Protein AF-G4QK78-F1 (afdb_monomer_lite)

Organism: Glaciecola nitratireducens (strain JCM 12485 / KCTC 12276 / FR1064) (NCBI:txid1085623)

pLDDT: mean 85.71, std 8.25, range [59.81, 94.81]

Structure (mmCIF, N/CA/C/O backbone):
data_AF-G4QK78-F1
#
_entry.id   AF-G4QK78-F1
#
loop_
_atom_site.group_PDB
_atom_site.id
_atom_site.type_symbol
_atom_site.label_atom_id
_atom_site.label_alt_id
_atom_site.label_comp_id
_atom_site.label_asym_id
_atom_site.label_entity_id
_atom_site.label_seq_id
_atom_site.pdbx_PDB_ins_code
_atom_site.Cartn_x
_atom_site.Cartn_y
_atom_site.Cartn_z
_atom_site.occupancy
_atom_site.B_iso_or_equiv
_atom_site.auth_seq_id
_atom_site.auth_comp_id
_atom_site.auth_asym_id
_atom_site.auth_atom_id
_atom_site.pdbx_PDB_model_num
ATOM 1 N N . MET A 1 1 ? -12.450 -14.288 46.111 1.00 59.91 1 MET A N 1
ATOM 2 C CA . MET A 1 1 ? -11.897 -12.997 45.631 1.00 59.91 1 MET A CA 1
ATOM 3 C C . MET A 1 1 ? -10.931 -13.191 44.460 1.00 59.91 1 MET A C 1
ATOM 5 O O . MET A 1 1 ? -11.196 -12.607 43.418 1.00 59.91 1 MET A O 1
ATOM 9 N N . LEU A 1 2 ? -9.935 -14.088 44.560 1.00 66.62 2 LEU A N 1
ATOM 10 C CA . LEU A 1 2 ? -8.994 -14.424 43.469 1.00 66.62 2 LEU A CA 1
ATOM 11 C C . LEU A 1 2 ? -9.664 -14.757 42.119 1.00 66.62 2 LEU A C 1
ATOM 13 O O . LEU A 1 2 ? -9.308 -14.191 41.093 1.00 66.62 2 LEU A O 1
ATOM 17 N N . GLN A 1 3 ? -10.681 -15.625 42.109 1.00 73.62 3 GLN A N 1
ATOM 18 C CA . GLN A 1 3 ? -11.352 -16.073 40.877 1.00 73.62 3 GLN A CA 1
ATOM 19 C C . GLN A 1 3 ? -11.989 -14.923 40.074 1.00 73.62 3 GLN A C 1
ATOM 21 O O . GLN A 1 3 ? -11.946 -14.919 38.849 1.00 73.62 3 GLN A O 1
ATOM 26 N N . LYS A 1 4 ? -12.530 -13.906 40.758 1.00 76.50 4 LYS A N 1
ATOM 27 C CA . LYS A 1 4 ? -13.154 -12.738 40.115 1.00 76.50 4 LYS A CA 1
ATOM 28 C C . LYS A 1 4 ? -12.100 -11.824 39.472 1.00 76.50 4 LYS A C 1
ATOM 30 O O . LYS A 1 4 ? -12.35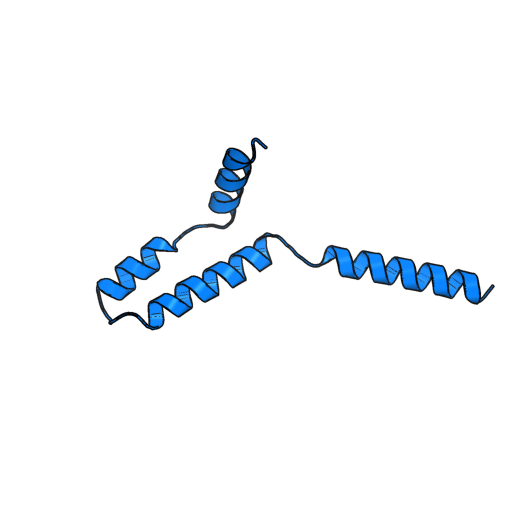3 -11.265 38.411 1.00 76.50 4 LYS A O 1
ATOM 35 N N . GLN A 1 5 ? -10.914 -11.723 40.081 1.00 78.50 5 GLN A N 1
ATOM 36 C CA . GLN A 1 5 ? -9.775 -10.971 39.540 1.00 78.50 5 GLN A CA 1
ATOM 37 C C . GLN A 1 5 ? -9.171 -11.647 38.301 1.00 78.50 5 GLN A C 1
ATOM 39 O O . GLN A 1 5 ? -8.876 -10.953 37.333 1.00 78.50 5 GLN A O 1
ATOM 44 N N . TYR A 1 6 ? -9.059 -12.981 38.281 1.00 86.31 6 TYR A N 1
ATOM 45 C CA . TYR A 1 6 ? -8.586 -13.711 37.096 1.00 86.31 6 TYR A CA 1
ATOM 46 C C . TYR A 1 6 ? -9.537 -13.585 35.904 1.00 86.31 6 TYR A C 1
ATOM 48 O O . TYR A 1 6 ? -9.083 -13.367 34.785 1.00 86.31 6 TYR A O 1
ATOM 56 N N . VAL A 1 7 ? -10.852 -13.664 36.139 1.00 88.44 7 VAL A N 1
ATOM 57 C CA . VAL A 1 7 ? -11.858 -13.499 35.075 1.00 88.44 7 VAL A CA 1
ATOM 58 C C . VAL A 1 7 ? -11.815 -12.086 34.489 1.00 88.44 7 VAL A C 1
ATOM 60 O O . VAL A 1 7 ? -11.822 -11.933 33.271 1.00 88.44 7 VAL A O 1
ATOM 63 N N . LEU A 1 8 ? -11.705 -11.055 35.332 1.00 87.38 8 LEU A N 1
ATOM 64 C CA . LEU A 1 8 ? -11.556 -9.667 34.876 1.00 87.38 8 LEU A CA 1
ATOM 65 C C . LEU A 1 8 ? -10.254 -9.452 34.091 1.00 87.38 8 LEU A C 1
ATOM 67 O O . LEU A 1 8 ? -10.273 -8.805 33.046 1.00 87.38 8 LEU A O 1
ATOM 71 N N . GLY A 1 9 ? -9.144 -10.031 34.557 1.00 90.88 9 GLY A N 1
ATOM 72 C CA . GLY A 1 9 ? -7.858 -9.970 33.859 1.00 90.88 9 GLY A CA 1
ATOM 73 C C . GLY A 1 9 ? -7.893 -10.655 32.491 1.00 90.88 9 GLY A C 1
ATOM 74 O O . GLY A 1 9 ? -7.436 -10.081 31.504 1.00 90.88 9 GLY A O 1
ATOM 75 N N . ALA A 1 10 ? -8.495 -11.844 32.404 1.00 90.25 10 ALA A N 1
ATOM 76 C CA . ALA A 1 10 ? -8.661 -12.568 31.146 1.00 90.25 10 ALA A CA 1
ATOM 77 C C . ALA A 1 10 ? -9.556 -11.806 30.154 1.00 90.25 10 ALA A C 1
ATOM 79 O O . ALA A 1 10 ? -9.253 -11.752 28.964 1.00 90.25 10 ALA A O 1
ATOM 80 N N . PHE A 1 11 ? -10.627 -11.172 30.642 1.00 89.75 11 PHE A N 1
ATOM 81 C CA . PHE A 1 11 ? -11.526 -10.377 29.807 1.00 89.75 11 PHE A CA 1
ATOM 82 C C . PHE A 1 11 ? -10.834 -9.126 29.249 1.00 89.75 11 PHE A C 1
ATOM 84 O O . PHE A 1 11 ? -10.927 -8.846 28.055 1.00 89.75 11 PHE A O 1
ATOM 91 N N . ALA A 1 12 ? -10.067 -8.414 30.081 1.00 88.56 12 ALA A N 1
ATOM 92 C CA . ALA A 1 12 ? -9.273 -7.268 29.640 1.00 88.56 12 ALA A CA 1
ATOM 93 C C . ALA A 1 12 ? -8.223 -7.672 28.588 1.00 88.56 12 ALA A C 1
ATOM 95 O O . ALA A 1 12 ? -8.097 -7.018 27.551 1.00 88.56 12 ALA A O 1
ATOM 96 N N . LEU A 1 13 ? -7.527 -8.794 28.797 1.00 87.12 13 LEU A N 1
ATOM 97 C CA . LEU A 1 13 ? -6.563 -9.320 27.830 1.00 87.12 13 LEU A CA 1
ATOM 98 C C . LEU A 1 13 ? -7.229 -9.685 26.493 1.00 87.12 13 LEU A C 1
ATOM 100 O O . LEU A 1 13 ? -6.712 -9.331 25.436 1.00 87.12 13 LEU A O 1
ATOM 104 N N . ALA A 1 14 ? -8.403 -10.322 26.527 1.00 86.62 14 ALA A N 1
ATOM 105 C CA . ALA A 1 14 ? -9.160 -10.658 25.323 1.00 86.62 14 ALA A CA 1
ATOM 106 C C . ALA A 1 14 ? -9.555 -9.407 24.515 1.00 86.62 14 ALA A C 1
ATOM 108 O O . ALA A 1 14 ? -9.391 -9.391 23.296 1.00 86.62 14 ALA A O 1
ATOM 109 N N . THR A 1 15 ? -10.000 -8.331 25.177 1.00 82.75 15 THR A N 1
ATOM 110 C CA . THR A 1 15 ? -10.353 -7.076 24.482 1.00 82.75 15 THR A CA 1
ATOM 111 C C . THR A 1 15 ? -9.157 -6.414 23.794 1.00 82.75 15 THR A C 1
ATOM 113 O O . THR A 1 15 ? -9.286 -5.933 22.666 1.00 82.75 15 THR A O 1
ATOM 116 N N . LEU A 1 16 ? -7.974 -6.455 24.416 1.00 80.31 16 LEU A N 1
ATOM 117 C CA . LEU A 1 16 ? -6.745 -5.903 23.841 1.00 80.31 16 LEU A CA 1
ATOM 118 C C . LEU A 1 16 ? -6.292 -6.679 22.600 1.00 80.31 16 LEU A C 1
ATOM 120 O O . LEU A 1 16 ? -5.855 -6.072 21.625 1.00 80.31 16 LEU A O 1
ATOM 124 N N . LEU A 1 17 ? -6.457 -8.004 22.599 1.00 77.56 17 LEU A N 1
ATOM 125 C CA . LEU A 1 17 ? -6.118 -8.848 21.450 1.00 77.56 17 LEU A CA 1
ATOM 126 C C . LEU A 1 17 ? -7.035 -8.589 20.243 1.00 77.56 17 LEU A C 1
ATOM 128 O O . LEU A 1 17 ? -6.583 -8.664 19.103 1.00 77.56 17 LEU A O 1
ATOM 132 N N . T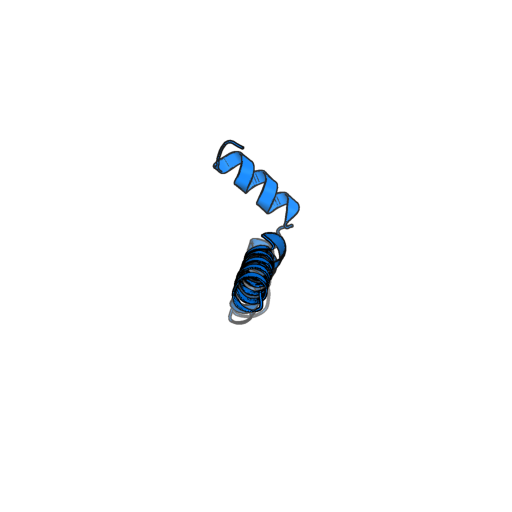HR A 1 18 ? -8.300 -8.222 20.469 1.00 72.19 18 THR A N 1
ATOM 133 C CA . THR A 1 18 ? -9.230 -7.878 19.377 1.00 72.19 18 THR A CA 1
ATOM 134 C C . THR A 1 18 ? -9.037 -6.472 18.801 1.00 72.19 18 THR A C 1
ATOM 136 O O . THR A 1 18 ? -9.499 -6.201 17.696 1.00 72.19 18 THR A O 1
ATOM 139 N N . ALA A 1 19 ? -8.321 -5.580 19.493 1.00 66.81 19 ALA A N 1
ATOM 140 C CA . ALA A 1 19 ? -8.087 -4.204 19.041 1.00 66.81 19 ALA A CA 1
ATOM 141 C C . ALA A 1 19 ? -6.972 -4.073 17.972 1.00 66.81 19 ALA A C 1
ATOM 143 O O . ALA A 1 19 ? -6.659 -2.966 17.537 1.00 66.81 19 ALA A O 1
ATOM 144 N N . GLY A 1 20 ? -6.349 -5.185 17.557 1.00 59.81 20 GLY A N 1
ATOM 145 C CA . GLY A 1 20 ? -5.032 -5.186 16.910 1.00 59.81 20 GLY A CA 1
ATOM 146 C C . GLY A 1 20 ? -4.952 -5.152 15.378 1.00 59.81 20 GLY A C 1
ATOM 147 O O . GLY A 1 20 ? -3.856 -4.956 14.860 1.00 59.81 20 GLY A O 1
ATOM 148 N N . CYS A 1 21 ? -6.033 -5.304 14.610 1.00 63.84 21 CYS A N 1
ATOM 149 C CA . CYS A 1 21 ? -5.924 -5.270 13.142 1.00 63.84 21 CYS A CA 1
ATOM 150 C C . CYS A 1 21 ? -6.385 -3.924 12.576 1.00 63.84 21 CYS A C 1
ATOM 152 O O . CYS A 1 21 ? -7.542 -3.747 12.202 1.00 63.84 21 CYS A O 1
ATOM 154 N N . SER A 1 22 ? -5.460 -2.963 12.477 1.00 74.38 22 SER A N 1
ATOM 155 C CA . SER A 1 22 ? -5.706 -1.754 11.685 1.00 74.38 22 SER A CA 1
ATOM 156 C C . SER A 1 22 ? -5.880 -2.129 10.212 1.00 74.38 22 SER A C 1
ATOM 158 O O . SER A 1 22 ? -5.002 -2.755 9.613 1.00 74.38 22 SER A O 1
ATOM 160 N N . ASN A 1 23 ? -6.984 -1.691 9.600 1.00 78.25 23 ASN A N 1
ATOM 161 C CA . ASN A 1 23 ? -7.244 -1.883 8.167 1.00 78.25 23 ASN A CA 1
ATOM 162 C C . ASN A 1 23 ? -6.114 -1.329 7.283 1.00 78.25 23 ASN A C 1
ATOM 164 O O . ASN A 1 23 ? -5.888 -1.831 6.183 1.00 78.25 23 ASN A O 1
ATOM 168 N N . LYS A 1 24 ? -5.390 -0.315 7.773 1.00 85.44 24 LYS A N 1
ATOM 169 C CA . LYS A 1 24 ? -4.236 0.267 7.086 1.00 85.44 24 LYS A CA 1
ATOM 170 C C . LYS A 1 24 ? -3.041 -0.684 7.064 1.00 85.44 24 LYS A C 1
ATOM 172 O O . LYS A 1 24 ? -2.466 -0.885 6.003 1.00 85.44 24 LYS A O 1
ATOM 177 N N . ALA A 1 25 ? -2.720 -1.317 8.192 1.00 86.06 25 ALA A N 1
ATOM 178 C CA . ALA A 1 25 ? -1.614 -2.272 8.271 1.00 86.06 25 ALA A CA 1
ATOM 179 C C . ALA A 1 25 ? -1.861 -3.492 7.367 1.00 86.06 25 ALA A C 1
ATOM 181 O O . ALA A 1 25 ? -0.983 -3.905 6.615 1.00 86.06 25 ALA A O 1
ATOM 182 N N . ALA A 1 26 ? -3.090 -4.021 7.371 1.00 86.56 26 ALA A N 1
ATOM 183 C CA . ALA A 1 26 ? -3.477 -5.104 6.468 1.00 86.56 26 ALA A CA 1
ATOM 184 C C . ALA A 1 26 ? -3.361 -4.695 4.986 1.00 86.56 26 ALA A C 1
ATOM 186 O O . ALA A 1 26 ? -2.859 -5.464 4.164 1.00 86.56 26 ALA A O 1
ATOM 187 N N . TYR A 1 27 ? -3.786 -3.473 4.646 1.00 89.31 27 TYR A N 1
ATOM 188 C CA . TYR A 1 27 ? -3.639 -2.931 3.296 1.00 89.31 27 TYR A CA 1
ATOM 189 C C . TYR A 1 27 ? -2.172 -2.803 2.875 1.00 89.31 27 TYR A C 1
ATOM 191 O O . TYR A 1 27 ? -1.827 -3.215 1.772 1.00 89.31 27 TYR A O 1
ATOM 199 N N . GLU A 1 28 ? -1.317 -2.257 3.740 1.00 89.19 28 GLU A N 1
ATOM 200 C CA . GLU A 1 28 ? 0.110 -2.061 3.465 1.00 89.19 28 GLU A CA 1
ATOM 201 C C . GLU A 1 28 ? 0.832 -3.390 3.227 1.00 89.19 28 GLU A C 1
ATOM 203 O O . GLU A 1 28 ? 1.577 -3.504 2.255 1.00 89.19 28 GLU A O 1
ATOM 208 N N . ILE A 1 29 ? 0.544 -4.419 4.032 1.00 90.06 29 ILE A N 1
ATOM 209 C CA . ILE A 1 29 ? 1.082 -5.773 3.828 1.00 90.06 29 ILE A CA 1
ATOM 210 C C . ILE A 1 29 ? 0.631 -6.335 2.474 1.00 90.06 29 ILE A C 1
ATOM 212 O O . ILE A 1 29 ? 1.449 -6.812 1.690 1.00 90.06 29 ILE A O 1
ATOM 216 N N . MET A 1 30 ? -0.665 -6.241 2.157 1.00 89.19 30 MET A N 1
ATOM 217 C CA . MET A 1 30 ? -1.187 -6.715 0.871 1.00 89.19 30 MET A CA 1
ATOM 218 C C . MET A 1 30 ? -0.539 -5.985 -0.315 1.00 89.19 30 MET A C 1
ATOM 220 O O . MET A 1 30 ? -0.202 -6.609 -1.319 1.00 89.19 30 MET A O 1
ATOM 224 N N . GLN A 1 31 ? -0.366 -4.668 -0.207 1.00 91.38 31 GLN A N 1
ATOM 225 C CA . GLN A 1 31 ? 0.316 -3.837 -1.198 1.00 91.38 31 GLN A CA 1
ATOM 226 C C . GLN A 1 31 ? 1.775 -4.247 -1.387 1.00 91.38 31 GLN A C 1
ATOM 228 O O . GLN A 1 31 ? 2.226 -4.411 -2.517 1.00 91.38 31 GLN A O 1
ATOM 233 N N . SER A 1 32 ? 2.497 -4.456 -0.286 1.00 90.44 32 SER A N 1
ATOM 234 C CA . SER A 1 32 ? 3.888 -4.905 -0.318 1.00 90.44 32 SER A CA 1
ATOM 235 C C . SER A 1 32 ? 4.021 -6.222 -1.077 1.00 90.44 32 SER A C 1
ATOM 237 O O . SER A 1 32 ? 4.832 -6.313 -1.991 1.00 90.44 32 SER A O 1
ATOM 239 N N . ASN A 1 33 ? 3.158 -7.200 -0.792 1.00 90.31 33 ASN A N 1
ATOM 240 C CA . ASN A 1 33 ? 3.177 -8.495 -1.478 1.00 90.31 33 ASN A CA 1
ATOM 241 C C . ASN A 1 33 ? 2.889 -8.364 -2.985 1.00 90.31 33 ASN A C 1
ATOM 243 O O . ASN A 1 33 ? 3.481 -9.066 -3.802 1.00 90.31 33 ASN A O 1
ATOM 247 N N . LYS A 1 34 ? 1.982 -7.457 -3.372 1.00 90.38 34 LYS A N 1
ATOM 248 C CA . LYS A 1 34 ? 1.683 -7.170 -4.785 1.00 90.38 34 LYS A CA 1
ATOM 249 C C . LYS A 1 34 ? 2.877 -6.548 -5.509 1.00 90.38 34 LYS A C 1
ATOM 251 O O . LYS A 1 34 ? 3.168 -6.935 -6.637 1.00 90.38 34 LYS A O 1
ATOM 256 N N . LYS A 1 35 ? 3.585 -5.628 -4.853 1.00 91.81 35 LYS A N 1
ATOM 257 C CA . LYS A 1 35 ? 4.812 -5.017 -5.384 1.00 91.81 35 LYS A CA 1
ATOM 258 C C . LYS A 1 35 ? 5.957 -6.023 -5.475 1.00 91.81 35 LYS A C 1
ATOM 260 O O . LYS A 1 35 ? 6.636 -6.060 -6.493 1.00 91.81 35 LYS A O 1
ATOM 265 N N . GLU A 1 36 ? 6.116 -6.885 -4.473 1.00 93.12 36 GLU A N 1
ATOM 266 C CA . GLU A 1 36 ? 7.094 -7.980 -4.498 1.00 93.12 36 GLU A CA 1
ATOM 267 C C . GLU A 1 36 ? 6.841 -8.928 -5.684 1.00 93.12 36 GLU A C 1
ATOM 269 O O . GLU A 1 36 ? 7.769 -9.354 -6.368 1.00 93.12 36 GLU A O 1
ATOM 274 N N . ALA A 1 37 ? 5.574 -9.211 -6.007 1.00 91.12 37 ALA A N 1
ATOM 275 C CA . ALA A 1 37 ? 5.237 -10.017 -7.178 1.00 91.1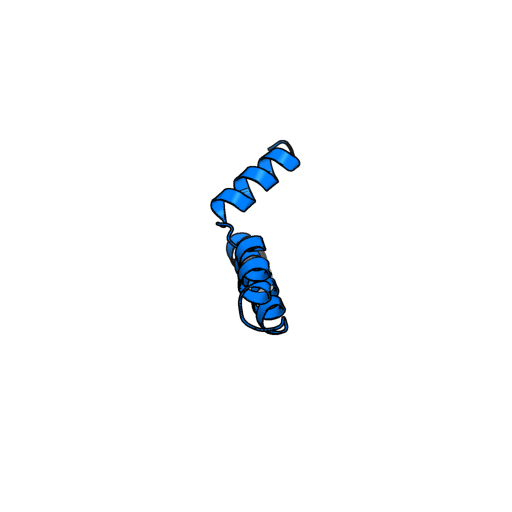2 37 ALA A CA 1
ATOM 276 C C . ALA A 1 37 ? 5.715 -9.380 -8.500 1.00 91.12 37 ALA A C 1
ATOM 278 O O . ALA A 1 37 ? 6.102 -10.114 -9.411 1.00 91.12 37 ALA A O 1
ATOM 279 N N . CYS A 1 38 ? 5.756 -8.045 -8.599 1.00 92.00 38 CYS A N 1
ATOM 280 C CA . CYS A 1 38 ? 6.311 -7.355 -9.768 1.00 92.00 38 CYS A CA 1
ATOM 281 C C . CYS A 1 38 ? 7.830 -7.512 -9.898 1.00 92.00 38 CYS A C 1
ATOM 283 O O . CYS A 1 38 ? 8.354 -7.379 -10.999 1.00 92.00 38 CYS A O 1
ATOM 285 N N . GLU A 1 39 ? 8.554 -7.830 -8.823 1.00 90.38 39 GLU A N 1
ATOM 286 C CA . GLU A 1 39 ? 9.999 -8.089 -8.901 1.00 90.38 39 GLU A CA 1
ATOM 287 C C . GLU A 1 39 ? 10.325 -9.388 -9.640 1.00 90.38 39 GLU A C 1
ATOM 289 O O . GLU A 1 39 ? 11.442 -9.570 -10.112 1.00 90.38 39 GLU A O 1
ATOM 294 N N . ARG A 1 40 ? 9.339 -10.282 -9.772 1.00 90.25 40 ARG A N 1
ATOM 295 C CA . ARG A 1 40 ? 9.460 -11.536 -10.525 1.00 90.25 40 ARG A CA 1
ATOM 296 C C . ARG A 1 40 ? 9.169 -11.361 -12.020 1.00 90.25 40 ARG A C 1
ATOM 298 O O . ARG A 1 40 ? 9.298 -12.320 -12.776 1.00 90.25 40 ARG A O 1
ATOM 305 N N . VAL A 1 41 ? 8.739 -10.170 -12.442 1.00 90.69 41 VAL A N 1
ATOM 306 C CA . VAL A 1 41 ? 8.505 -9.816 -13.849 1.00 90.69 41 VAL A CA 1
ATOM 307 C C . VAL A 1 41 ? 9.831 -9.400 -14.492 1.00 90.69 41 VAL A C 1
ATOM 309 O O . VAL A 1 41 ? 10.718 -8.884 -13.815 1.00 90.69 41 VAL A O 1
ATOM 312 N N . ALA A 1 42 ? 9.966 -9.625 -15.804 1.00 85.94 42 ALA A N 1
ATOM 313 C CA . ALA A 1 42 ? 11.124 -9.169 -16.570 1.00 85.94 42 ALA A CA 1
ATOM 314 C C . ALA A 1 42 ? 11.384 -7.664 -16.365 1.00 85.94 42 ALA A C 1
ATOM 316 O O . ALA A 1 42 ? 10.448 -6.870 -16.245 1.00 85.94 42 ALA A O 1
ATOM 317 N N . GLU A 1 43 ? 12.664 -7.287 -16.324 1.00 88.38 43 GLU A N 1
ATOM 318 C CA . GLU A 1 43 ? 13.088 -5.909 -16.068 1.00 88.38 43 GLU A CA 1
ATOM 319 C C . GLU A 1 43 ? 12.637 -4.918 -17.155 1.00 88.38 43 GLU A C 1
ATOM 321 O O . GLU A 1 43 ? 12.177 -5.285 -18.240 1.00 88.38 43 GLU A O 1
ATOM 326 N N . GLY A 1 44 ? 12.784 -3.626 -16.852 1.00 89.50 44 GLY A N 1
ATOM 327 C CA . GLY A 1 44 ? 12.402 -2.533 -17.737 1.00 89.50 44 GLY A CA 1
ATOM 328 C C . GLY A 1 44 ? 10.899 -2.268 -17.714 1.00 89.50 44 GLY A C 1
ATOM 329 O O . GLY A 1 44 ? 10.253 -2.331 -16.666 1.00 89.50 44 GLY A O 1
ATOM 330 N N . GLN A 1 45 ? 10.339 -1.973 -18.885 1.00 91.81 45 GLN A N 1
ATOM 331 C CA . GLN A 1 45 ? 8.980 -1.451 -19.007 1.00 91.81 45 GLN A CA 1
ATOM 332 C C . GLN A 1 45 ? 7.908 -2.406 -18.458 1.00 91.81 45 GLN A C 1
ATOM 334 O O . GLN A 1 45 ? 6.949 -1.957 -17.846 1.00 91.81 45 GLN A O 1
ATOM 339 N N . ALA A 1 46 ? 8.093 -3.725 -18.575 1.00 90.38 46 ALA A N 1
ATOM 340 C CA . ALA A 1 46 ? 7.140 -4.697 -18.034 1.00 90.38 46 ALA A CA 1
ATOM 341 C C . ALA A 1 46 ? 7.036 -4.637 -16.496 1.00 90.38 46 ALA A C 1
ATOM 343 O O . ALA A 1 46 ? 5.939 -4.739 -15.938 1.00 90.38 46 ALA A O 1
ATOM 344 N N . ARG A 1 47 ? 8.163 -4.429 -15.801 1.00 91.56 47 ARG A N 1
ATOM 345 C CA . ARG A 1 47 ? 8.186 -4.232 -14.345 1.00 91.56 47 ARG A CA 1
ATOM 346 C C . ARG A 1 47 ? 7.578 -2.887 -13.959 1.00 91.56 47 ARG A C 1
ATOM 348 O O . ARG A 1 47 ? 6.796 -2.838 -13.013 1.00 91.56 47 ARG A O 1
ATOM 355 N N . GLU A 1 48 ? 7.897 -1.819 -14.685 1.00 91.56 48 GLU A N 1
ATOM 356 C CA . GLU A 1 48 ? 7.317 -0.490 -14.445 1.00 91.56 48 GLU A CA 1
ATOM 357 C C . GLU A 1 48 ? 5.794 -0.489 -14.637 1.00 91.56 48 GLU A C 1
ATOM 359 O O . GLU A 1 48 ? 5.060 0.022 -13.791 1.00 91.56 48 GLU A O 1
ATOM 364 N N . ASP A 1 49 ? 5.304 -1.128 -15.69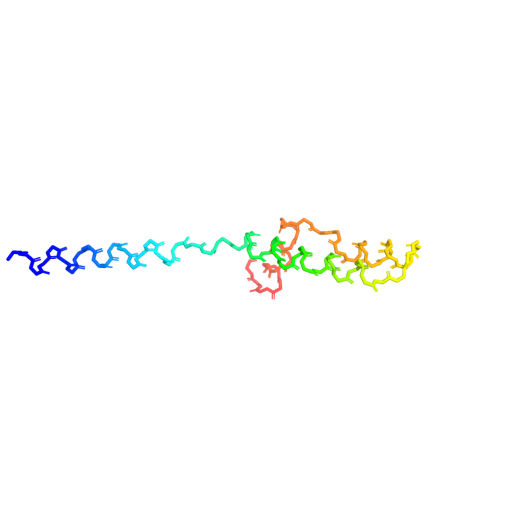7 1.00 91.88 49 ASP A N 1
ATOM 365 C CA . ASP A 1 49 ? 3.877 -1.285 -15.984 1.00 91.88 49 ASP A CA 1
ATOM 366 C C . ASP A 1 49 ? 3.167 -2.071 -14.873 1.00 91.88 49 ASP A C 1
ATOM 368 O O . ASP A 1 49 ? 2.095 -1.667 -14.415 1.00 91.88 49 ASP A O 1
ATOM 372 N N . CYS A 1 50 ? 3.792 -3.146 -14.379 1.00 91.56 50 CYS A N 1
ATOM 373 C CA . CYS A 1 50 ? 3.291 -3.905 -13.233 1.00 91.56 50 CYS A CA 1
ATOM 374 C C . CYS A 1 50 ? 3.207 -3.039 -11.968 1.00 91.56 50 CYS A C 1
ATOM 376 O O . CYS A 1 50 ? 2.167 -2.999 -11.308 1.00 91.56 50 CYS A O 1
ATOM 378 N N . MET A 1 51 ? 4.283 -2.316 -11.641 1.00 91.62 51 MET A N 1
ATOM 379 C CA . MET A 1 51 ? 4.364 -1.491 -10.432 1.00 91.62 51 MET A CA 1
ATOM 380 C C . MET A 1 51 ? 3.328 -0.362 -10.439 1.00 91.62 51 MET A C 1
ATOM 382 O O . MET A 1 51 ? 2.672 -0.143 -9.418 1.00 91.62 51 MET A O 1
ATOM 386 N N . ARG A 1 52 ? 3.107 0.289 -11.592 1.00 89.56 52 ARG A N 1
ATOM 387 C CA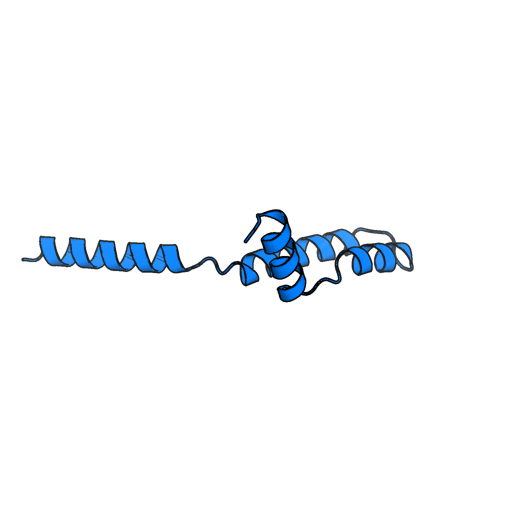 . ARG A 1 52 ? 2.085 1.339 -11.762 1.00 89.56 52 ARG A CA 1
ATOM 388 C C . ARG A 1 52 ? 0.669 0.847 -11.464 1.00 89.56 52 ARG A C 1
ATOM 390 O O . ARG A 1 52 ? -0.133 1.598 -10.916 1.00 89.56 52 ARG A O 1
ATOM 397 N N . GLY A 1 53 ? 0.366 -0.423 -11.738 1.00 83.44 53 GLY A N 1
ATOM 398 C CA . GLY A 1 53 ? -0.921 -1.039 -11.387 1.00 83.44 53 GLY A CA 1
ATOM 399 C C . GLY A 1 53 ? -1.200 -1.107 -9.877 1.00 83.44 53 GLY A C 1
ATOM 400 O O . GLY A 1 53 ? -2.346 -1.288 -9.461 1.00 83.44 53 GLY A O 1
ATOM 401 N N . TYR A 1 54 ? -0.168 -0.931 -9.049 1.00 85.94 54 TYR A N 1
ATOM 402 C CA . TYR A 1 54 ? -0.245 -0.954 -7.592 1.00 85.94 54 TYR A CA 1
ATOM 403 C C . TYR A 1 54 ? 0.140 0.387 -6.956 1.00 85.94 54 TYR A C 1
ATOM 405 O O . TYR A 1 54 ? 0.378 0.457 -5.753 1.00 85.94 54 TYR A O 1
ATOM 413 N N . GLU A 1 55 ? 0.175 1.490 -7.696 1.00 80.25 55 GLU A N 1
ATOM 414 C CA . GLU A 1 55 ? 0.365 2.816 -7.104 1.00 80.25 55 GLU A CA 1
ATOM 415 C C . GLU A 1 55 ? -0.966 3.371 -6.603 1.00 80.25 55 GLU A C 1
ATOM 417 O O . GLU A 1 55 ? -1.660 4.116 -7.285 1.00 80.25 55 GLU A O 1
ATOM 422 N N . ARG A 1 56 ? -1.352 2.983 -5.384 1.00 83.75 56 ARG A N 1
ATOM 423 C CA . ARG A 1 56 ? -2.579 3.483 -4.767 1.00 83.75 56 ARG A CA 1
ATOM 424 C C . ARG A 1 56 ? -2.407 3.800 -3.295 1.00 83.75 56 ARG A C 1
ATOM 426 O O . ARG A 1 56 ? -1.906 2.979 -2.521 1.00 83.75 56 ARG A O 1
ATOM 433 N N . SER A 1 57 ? -2.864 4.982 -2.888 1.00 86.31 57 SER A N 1
ATOM 434 C CA . SER A 1 57 ? -2.849 5.383 -1.479 1.00 86.31 57 SER A CA 1
ATOM 435 C C . SER A 1 57 ? -3.931 4.651 -0.676 1.00 86.31 57 SER A C 1
ATOM 437 O O . SER A 1 57 ? -5.008 4.348 -1.190 1.00 86.31 57 SER A O 1
ATOM 439 N N . PHE A 1 58 ? -3.683 4.408 0.615 1.00 86.88 58 PHE A N 1
ATOM 440 C CA . PHE A 1 58 ? -4.688 3.797 1.496 1.00 86.88 58 PHE A CA 1
ATOM 441 C C . PHE A 1 58 ? -5.987 4.617 1.558 1.00 86.88 58 PHE A C 1
ATOM 443 O O . PHE A 1 58 ? -7.077 4.052 1.546 1.00 86.88 58 PHE A O 1
ATOM 450 N N . ALA A 1 59 ? -5.882 5.950 1.570 1.00 88.12 59 ALA A N 1
ATOM 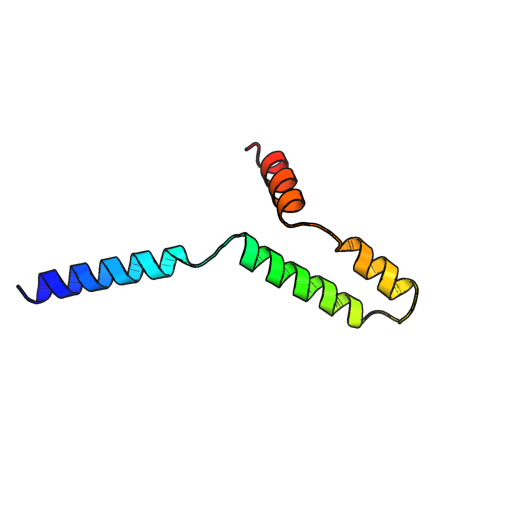451 C CA . ALA A 1 59 ? -7.043 6.837 1.603 1.00 88.12 59 ALA A CA 1
ATOM 452 C C . ALA A 1 59 ? -7.924 6.676 0.357 1.00 88.12 59 ALA A C 1
ATOM 454 O O . ALA A 1 59 ? -9.148 6.730 0.433 1.00 88.12 59 ALA A O 1
ATOM 455 N N . GLU A 1 60 ? -7.310 6.471 -0.804 1.00 90.50 60 GLU A N 1
ATOM 456 C CA . GLU A 1 60 ? -8.042 6.213 -2.035 1.00 90.50 60 GLU A CA 1
ATOM 457 C C . GLU A 1 60 ? -8.708 4.839 -2.021 1.00 90.50 60 GLU A C 1
ATOM 459 O O . GLU A 1 60 ? -9.883 4.742 -2.374 1.00 90.50 60 GLU A O 1
ATOM 464 N N . TYR A 1 61 ? -7.996 3.801 -1.567 1.00 89.94 61 TYR A N 1
ATOM 465 C CA . TYR A 1 61 ? -8.556 2.465 -1.336 1.00 89.94 61 TYR A CA 1
ATOM 466 C C . TYR A 1 61 ? -9.787 2.511 -0.427 1.00 89.94 61 TYR A C 1
ATOM 468 O O . TYR A 1 61 ? -10.843 1.983 -0.773 1.00 89.94 61 TYR A O 1
ATOM 476 N N . GLU A 1 62 ? -9.680 3.194 0.710 1.00 90.19 62 GLU A N 1
ATOM 477 C CA . GLU A 1 62 ? -10.767 3.321 1.673 1.00 90.19 62 GLU A CA 1
ATOM 478 C C . GLU A 1 62 ? -11.986 4.042 1.087 1.00 90.19 62 GLU A C 1
ATOM 480 O O . GLU A 1 62 ? -13.111 3.570 1.263 1.00 90.19 62 GLU A O 1
ATOM 485 N N . ARG A 1 63 ? -11.779 5.132 0.334 1.00 93.19 63 ARG A N 1
ATOM 486 C CA . ARG A 1 63 ? -12.875 5.847 -0.336 1.00 93.19 63 ARG A CA 1
ATOM 487 C C . ARG A 1 63 ? -13.637 4.957 -1.310 1.00 93.19 63 ARG A C 1
ATOM 489 O O . ARG A 1 63 ? -14.865 4.951 -1.281 1.00 93.19 63 ARG A O 1
ATOM 496 N N . GLU A 1 64 ? -12.950 4.216 -2.175 1.00 91.69 64 GLU A N 1
ATOM 497 C CA . GLU A 1 64 ? -13.650 3.347 -3.130 1.00 91.69 64 GLU A CA 1
ATOM 498 C C . GLU A 1 64 ? -14.278 2.132 -2.467 1.00 91.69 64 GLU A C 1
ATOM 500 O O . GLU A 1 64 ? -15.385 1.759 -2.842 1.00 91.69 64 GLU A O 1
ATOM 505 N N . ARG A 1 65 ? -13.624 1.547 -1.456 1.00 90.12 65 ARG A N 1
ATOM 506 C CA . ARG A 1 65 ? -14.220 0.474 -0.660 1.00 90.12 65 ARG A CA 1
ATOM 507 C C . ARG A 1 65 ? -15.545 0.941 -0.070 1.00 90.12 65 ARG A C 1
ATOM 509 O O . ARG A 1 65 ? -16.536 0.238 -0.214 1.00 90.12 65 ARG A O 1
ATOM 516 N N . ASN A 1 66 ? -15.570 2.118 0.558 1.00 93.19 66 ASN A N 1
ATOM 517 C CA . ASN A 1 66 ? -16.780 2.674 1.165 1.00 93.19 66 ASN A CA 1
ATOM 518 C C . ASN A 1 66 ? -17.874 2.924 0.114 1.00 93.19 66 ASN A C 1
ATOM 520 O O . ASN A 1 66 ? -19.001 2.479 0.314 1.00 93.19 66 ASN A O 1
ATOM 524 N N . ARG A 1 67 ? -17.520 3.483 -1.056 1.00 94.81 67 ARG A N 1
ATOM 525 C CA . ARG A 1 67 ? -18.448 3.613 -2.197 1.00 94.81 67 ARG A CA 1
ATOM 526 C C . ARG A 1 67 ? -19.015 2.264 -2.648 1.00 94.81 67 ARG A C 1
ATOM 528 O O . ARG A 1 67 ? -20.213 2.164 -2.879 1.00 94.81 67 ARG A O 1
ATOM 535 N N . ALA A 1 68 ? -18.176 1.234 -2.756 1.00 93.19 68 ALA A N 1
ATOM 536 C CA . ALA A 1 68 ? -18.586 -0.098 -3.199 1.00 93.19 68 ALA A CA 1
ATOM 537 C C . ALA A 1 68 ? -19.506 -0.804 -2.191 1.00 93.19 68 ALA A C 1
ATOM 539 O O . ALA A 1 68 ? -20.388 -1.554 -2.596 1.00 93.19 68 ALA A O 1
ATOM 540 N N . VAL A 1 69 ? -19.323 -0.556 -0.889 1.00 94.12 69 VAL A N 1
ATOM 541 C CA . VAL A 1 69 ? -20.173 -1.129 0.171 1.00 94.12 69 VAL A CA 1
ATOM 542 C C . VAL A 1 69 ? -21.322 -0.209 0.604 1.00 94.12 69 VAL A C 1
ATOM 544 O O . VAL A 1 69 ? -21.990 -0.514 1.589 1.00 94.12 69 VAL A O 1
ATOM 547 N N . GLY A 1 70 ? -21.548 0.906 -0.100 1.00 84.00 70 GLY A N 1
ATOM 548 C CA . GLY A 1 70 ? -22.636 1.848 0.181 1.00 84.00 70 GLY A CA 1
ATOM 549 C C . GLY A 1 70 ? -22.546 2.542 1.547 1.00 84.00 70 GLY A C 1
ATOM 550 O O . GLY A 1 70 ? -23.584 2.807 2.149 1.00 84.00 70 GLY A O 1
ATOM 551 N N . LYS A 1 71 ? -21.328 2.786 2.049 1.00 68.00 71 LYS A N 1
ATOM 552 C CA . LYS A 1 71 ? -21.053 3.522 3.296 1.00 68.00 71 LYS A CA 1
ATOM 553 C C . LYS A 1 71 ? -20.642 4.964 3.039 1.00 68.00 71 LYS A C 1
ATOM 555 O O . LYS A 1 71 ? -19.918 5.199 2.045 1.00 68.00 71 LYS A O 1
#

Radius of gyration: 20.51 Å; chains: 1; bounding box: 36×23×65 Å

Secondary structure (DSSP, 8-state):
-HHHHHHHHHHHHHHHHHT---HHHHHHHHHHHHHHHHTTSPTTHHHHHHHHTT---HHHHHHHHHHHTT-

Sequence (71 aa):
MLQKQYVLGAFALATLLTAGCSNKAAYEIMQSNKKEACERVAEGQAREDCMRGYERSFAEYERERNRAVGK

Foldseek 3Di:
DVVVVVVVVVVVVVVVVVVPDDPQVVVVVVLVVQLVVLVVDDDDPSSVVSNVVSPDDPVRVVVVVCVVVVD